Protein AF-A0A1I4G0H9-F1 (afdb_monomer)

Secondary structure (DSSP, 8-state):
-PPPPP------HHHHHHHHHHHHTTS-S-HHHHHHHHHHHHHHHHHHHHHHHHHHHHHHHHHHS--SPPPPHHHHHHHHHHHHHHHHHHHHH-

Radius of gyration: 26.47 Å; Cα contacts (8 Å, |Δi|>4): 13; chains: 1; bounding box: 49×30×65 Å

Nearest PDB structures (foldseek):
  5zkt-assembly1_A  TM=6.413E-01  e=3.344E+00  Oryza sativa Japonica Group
  7vp2-assembly1_B  TM=6.273E-01  e=7.837E+00  Arabidopsis thaliana

Mean predicted aligned error: 7.1 Å

InterPro domains:
  IPR002145 Ribbon-helix-helix protein, CopG [PF01402] (6-42)
  IPR010985 Ribbon-helix-helix [SSF47598] (4-47)
  IPR038296 Antitoxin ParD superfamily [G3DSA:6.10.10.120] (14-92)

Organism: NCBI:txid582667

Sequence (94 aa):
MPPAETISVTLPPETVRALRERVEAGEYASLGEVLEDAVQAWQSRRQEDAERLDAIRARIRRSLDDPSPPLSLDEVEAQMEILFAQALDDRRRA

Solvent-accessible surface area (backbone atoms only — not comparable to full-atom values): 5750 Å² total; per-residue (Å²): 129,81,84,86,80,92,82,90,80,91,70,59,69,70,56,54,49,59,51,48,54,41,32,75,72,63,78,33,95,38,70,66,55,53,50,51,52,52,51,50,54,51,51,53,52,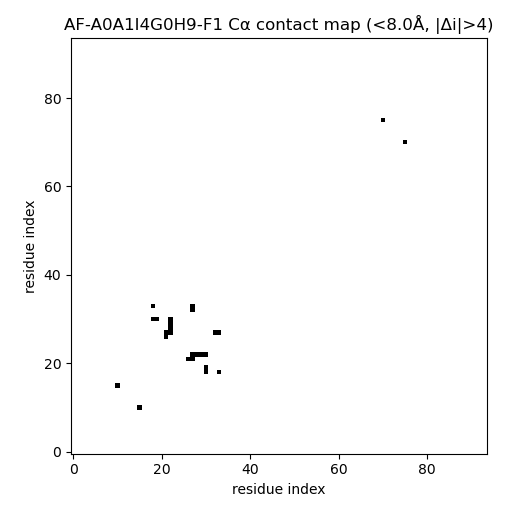52,51,54,53,50,53,52,51,49,54,51,51,50,54,51,48,55,61,71,71,47,85,69,78,89,76,54,70,68,59,49,51,56,52,49,54,54,53,52,54,50,55,54,51,54,61,74,74,107

Structure (mmCIF, N/CA/C/O backbone):
data_AF-A0A1I4G0H9-F1
#
_entry.id   AF-A0A1I4G0H9-F1
#
loop_
_atom_site.group_PDB
_atom_site.id
_atom_site.type_symbol
_atom_site.label_atom_id
_atom_site.label_alt_id
_atom_site.label_comp_id
_atom_site.label_asym_id
_atom_site.label_entity_id
_atom_site.label_seq_id
_atom_site.pdbx_PDB_ins_code
_atom_site.Cartn_x
_atom_site.Cartn_y
_atom_site.Cartn_z
_atom_site.occupancy
_atom_site.B_iso_or_equiv
_atom_site.auth_seq_id
_atom_site.auth_comp_id
_atom_site.auth_asym_id
_atom_site.auth_atom_id
_atom_site.pdbx_PDB_model_num
ATOM 1 N N . MET A 1 1 ? -1.256 -21.023 21.924 1.00 55.25 1 MET A N 1
ATOM 2 C CA . MET A 1 1 ? -1.314 -19.611 21.501 1.00 55.25 1 MET A CA 1
ATOM 3 C C . MET A 1 1 ? -0.197 -18.883 22.222 1.00 55.25 1 MET A C 1
ATOM 5 O O . MET A 1 1 ? -0.036 -19.156 23.410 1.00 55.25 1 MET A O 1
ATOM 9 N N . PRO A 1 2 ? 0.616 -18.060 21.540 1.00 61.53 2 PRO A N 1
ATOM 10 C CA . PRO A 1 2 ? 1.525 -17.167 22.249 1.00 61.53 2 PRO A CA 1
ATOM 11 C C . PRO A 1 2 ? 0.714 -16.262 23.198 1.00 61.53 2 PRO A C 1
ATOM 13 O O . PRO A 1 2 ? -0.482 -16.062 22.963 1.00 61.53 2 PRO A O 1
ATOM 16 N N . PRO A 1 3 ? 1.311 -15.775 24.296 1.00 73.94 3 PRO A N 1
ATOM 17 C CA . PRO A 1 3 ? 0.615 -14.889 25.221 1.00 73.94 3 PRO A CA 1
ATOM 18 C C . PRO A 1 3 ? 0.200 -13.598 24.505 1.00 73.94 3 PRO A C 1
ATOM 20 O O . PRO A 1 3 ? 0.992 -13.023 23.762 1.00 73.94 3 PRO A O 1
ATOM 23 N N . ALA A 1 4 ? -1.043 -13.163 24.724 1.00 79.50 4 ALA A N 1
ATOM 24 C CA . ALA A 1 4 ? -1.518 -11.872 24.242 1.00 79.50 4 ALA A CA 1
ATOM 25 C C . ALA A 1 4 ? -0.876 -10.747 25.068 1.00 79.50 4 ALA A C 1
ATOM 27 O O . ALA A 1 4 ? -0.833 -10.825 26.298 1.00 79.50 4 ALA A O 1
ATOM 28 N N . GLU A 1 5 ? -0.379 -9.715 24.391 1.00 87.38 5 GLU A N 1
ATOM 29 C CA . GLU A 1 5 ? 0.195 -8.527 25.019 1.00 87.38 5 GLU A CA 1
ATOM 30 C C . GLU A 1 5 ? -0.818 -7.379 24.973 1.00 87.38 5 GLU A C 1
ATOM 32 O O . GLU A 1 5 ? -1.364 -7.058 23.918 1.00 87.38 5 GLU A O 1
ATOM 37 N N . THR A 1 6 ? -1.080 -6.756 26.124 1.00 89.31 6 THR A N 1
ATOM 38 C CA . THR A 1 6 ? -2.007 -5.624 26.214 1.00 89.31 6 THR A CA 1
ATOM 39 C 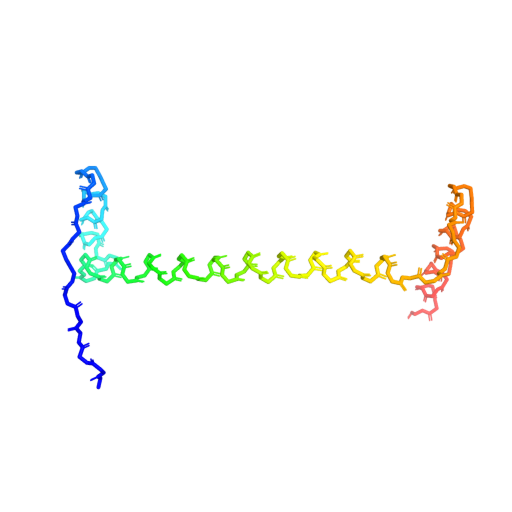C . THR A 1 6 ? -1.251 -4.317 26.047 1.00 89.31 6 THR A C 1
ATOM 41 O O . THR A 1 6 ? -0.409 -3.969 26.875 1.00 89.31 6 THR A O 1
ATOM 44 N N . ILE A 1 7 ? -1.624 -3.550 25.025 1.00 89.00 7 ILE A N 1
ATOM 45 C CA . ILE A 1 7 ? -1.127 -2.192 24.800 1.00 89.00 7 ILE A CA 1
ATOM 46 C C . ILE A 1 7 ? -2.210 -1.162 25.138 1.00 89.00 7 ILE A C 1
ATOM 48 O O . ILE A 1 7 ? -3.391 -1.368 24.864 1.00 89.00 7 ILE A O 1
ATOM 52 N N . SER A 1 8 ? -1.808 -0.037 25.731 1.00 92.31 8 SER A N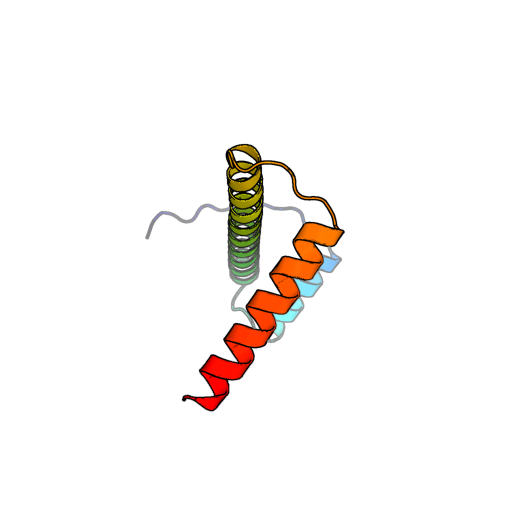 1
ATOM 53 C CA . SER A 1 8 ? -2.686 1.120 25.940 1.00 92.31 8 SER A CA 1
ATOM 54 C C . SER A 1 8 ? -2.345 2.191 24.912 1.00 92.31 8 SER A C 1
ATOM 56 O O . SER A 1 8 ? -1.197 2.631 24.835 1.00 92.31 8 SER A O 1
ATOM 58 N N . VAL A 1 9 ? -3.330 2.597 24.113 1.00 91.00 9 VAL A N 1
ATOM 59 C CA . VAL A 1 9 ? -3.168 3.598 23.055 1.00 91.00 9 VAL A CA 1
ATOM 60 C C . VAL A 1 9 ? -4.179 4.722 23.233 1.00 91.00 9 VAL A C 1
ATOM 62 O O . VAL A 1 9 ? -5.355 4.486 23.509 1.00 91.00 9 VAL A O 1
ATOM 65 N N . THR A 1 10 ? -3.722 5.958 23.050 1.00 95.81 10 THR A N 1
ATOM 66 C CA . THR A 1 10 ? -4.595 7.134 23.032 1.00 95.81 10 THR A CA 1
ATOM 67 C C . THR A 1 10 ? -4.935 7.460 21.588 1.00 95.81 10 THR A C 1
ATOM 69 O O . THR A 1 10 ? -4.045 7.742 20.788 1.00 95.81 10 THR A O 1
ATOM 72 N N . LEU A 1 11 ? -6.224 7.432 21.263 1.00 94.56 11 LEU A N 1
ATOM 73 C CA . LEU A 1 11 ? -6.744 7.760 19.940 1.00 94.56 11 LEU A CA 1
ATOM 74 C C . LEU A 1 11 ? -7.637 9.002 20.017 1.00 94.56 11 LEU A C 1
ATOM 76 O O . LEU A 1 11 ? -8.235 9.258 21.067 1.00 94.56 11 LEU A O 1
ATOM 80 N N . PRO A 1 12 ? -7.773 9.755 18.914 1.00 97.69 12 PRO A N 1
ATOM 81 C CA . PRO A 1 12 ? -8.732 10.846 18.848 1.00 97.69 12 PRO A CA 1
ATOM 82 C C . PRO A 1 12 ? -10.167 10.356 19.121 1.00 97.69 12 PRO A C 1
ATOM 84 O O . PRO A 1 12 ? -10.536 9.260 18.677 1.00 97.69 12 PRO A O 1
ATOM 87 N N . PRO A 1 13 ? -10.998 11.135 19.838 1.00 96.88 13 PRO A N 1
ATOM 88 C CA . PRO A 1 13 ? -12.336 10.708 20.251 1.00 96.88 13 PRO A CA 1
ATOM 89 C C . PRO A 1 13 ? -13.246 10.360 19.067 1.00 96.88 13 PRO A C 1
ATOM 91 O O . PRO A 1 13 ? -14.038 9.422 19.150 1.00 96.88 13 PRO A O 1
ATOM 94 N N . GLU A 1 14 ? -13.108 11.062 17.945 1.00 97.56 14 GLU A N 1
ATOM 95 C CA . GLU A 1 14 ? -13.822 10.784 16.701 1.00 97.56 14 GLU A CA 1
ATOM 96 C C . GLU A 1 14 ? -13.463 9.416 16.113 1.00 97.56 14 GLU A C 1
ATOM 98 O O . GLU A 1 14 ? -14.346 8.712 15.624 1.00 97.56 14 GLU A O 1
ATOM 103 N N . THR A 1 15 ? -12.196 9.005 16.228 1.00 96.19 15 THR A N 1
ATOM 104 C CA . THR A 1 15 ? -11.743 7.683 15.781 1.00 96.19 15 THR A CA 1
ATOM 105 C C . THR A 1 15 ? -12.358 6.613 16.671 1.00 96.19 15 THR A C 1
ATOM 107 O O . THR A 1 15 ? -12.970 5.678 16.169 1.00 96.19 15 THR A O 1
ATOM 110 N N . VAL A 1 16 ? -12.284 6.781 17.996 1.00 96.06 16 VAL A N 1
ATOM 111 C CA . VAL A 1 16 ? -12.885 5.835 18.952 1.00 96.06 16 VAL A CA 1
ATOM 112 C C . VAL A 1 16 ? -14.388 5.681 18.713 1.00 96.06 16 VAL A C 1
ATOM 114 O O . VAL A 1 16 ? -14.893 4.561 18.761 1.00 96.06 16 VAL A O 1
ATOM 117 N N . ARG A 1 17 ? -15.104 6.777 18.427 1.00 97.00 17 ARG A N 1
ATOM 118 C CA . ARG A 1 17 ? -16.535 6.729 18.102 1.00 97.00 17 ARG A CA 1
ATOM 119 C C . ARG A 1 17 ? -16.799 5.899 16.845 1.00 97.00 17 ARG A C 1
ATOM 121 O O . ARG A 1 17 ? -17.616 4.989 16.906 1.00 97.00 17 ARG A O 1
ATOM 128 N N . ALA A 1 18 ? -16.065 6.148 15.762 1.00 96.38 18 ALA A N 1
ATOM 129 C CA . ALA A 1 18 ? -16.212 5.388 14.520 1.00 96.38 18 ALA A CA 1
ATOM 130 C C . ALA A 1 18 ? -15.920 3.886 14.704 1.00 96.38 18 ALA A C 1
ATOM 132 O O . ALA A 1 18 ? -16.594 3.046 14.114 1.00 96.38 18 ALA A O 1
ATOM 133 N N . LEU A 1 19 ? -14.941 3.526 15.545 1.00 95.88 19 LEU A N 1
ATOM 134 C CA . LEU A 1 19 ? -14.664 2.121 15.863 1.00 95.88 19 LEU A CA 1
ATOM 135 C C . LEU A 1 19 ? -15.803 1.480 16.671 1.00 95.88 19 LEU A C 1
ATOM 137 O O . LEU A 1 19 ? -16.164 0.335 16.411 1.00 95.88 19 LEU A O 1
ATOM 141 N N . ARG A 1 20 ? -16.387 2.206 17.634 1.00 96.06 20 ARG A N 1
ATOM 142 C CA . ARG A 1 20 ? -17.531 1.712 18.421 1.00 96.06 20 ARG A CA 1
ATOM 143 C C . ARG A 1 20 ? -18.767 1.492 17.562 1.00 96.06 20 ARG A C 1
ATOM 145 O O . ARG A 1 20 ? -19.394 0.456 17.717 1.00 96.06 20 ARG A O 1
ATOM 152 N N . GLU A 1 21 ? -19.064 2.400 16.637 1.00 97.19 21 GLU A N 1
ATOM 153 C CA . GLU A 1 21 ? -20.194 2.262 15.706 1.00 97.19 21 GLU A CA 1
ATOM 154 C C . GLU A 1 21 ? -20.112 0.953 14.902 1.00 97.19 21 GLU A C 1
ATOM 156 O O . GLU A 1 21 ? -21.119 0.272 14.735 1.00 97.19 21 GLU A O 1
ATOM 161 N N . ARG A 1 22 ? -18.910 0.542 14.474 1.00 96.69 22 ARG A N 1
ATOM 162 C CA . ARG A 1 22 ? -18.695 -0.737 13.769 1.00 96.69 22 ARG A CA 1
ATOM 163 C C . ARG A 1 22 ? -18.933 -1.959 14.654 1.00 96.69 22 ARG A C 1
ATOM 165 O O . ARG A 1 22 ? -19.515 -2.944 14.209 1.00 96.69 22 ARG A O 1
ATOM 172 N N . VAL A 1 23 ? -18.501 -1.895 15.913 1.00 97.44 23 VAL A N 1
ATOM 173 C CA . VAL A 1 23 ? -18.763 -2.958 16.897 1.00 97.44 23 VAL A CA 1
ATOM 174 C C . VAL A 1 23 ? -20.260 -3.036 17.214 1.00 97.44 23 VAL A C 1
ATOM 176 O O . VAL A 1 23 ? -20.832 -4.120 17.237 1.00 97.44 23 VAL A O 1
ATOM 179 N N . GLU A 1 24 ? -20.921 -1.893 17.406 1.00 96.88 24 GLU A N 1
ATOM 180 C CA . GLU A 1 24 ? -22.367 -1.803 17.651 1.00 96.88 24 GLU A CA 1
ATOM 181 C C . GLU A 1 24 ? -23.194 -2.296 16.455 1.00 96.88 24 GLU A C 1
ATOM 183 O O . GLU A 1 24 ? -24.236 -2.922 16.646 1.00 96.88 24 GLU A O 1
ATOM 188 N N . ALA A 1 25 ? -22.710 -2.081 15.229 1.00 97.00 25 ALA A N 1
ATOM 189 C CA . ALA A 1 25 ? -23.286 -2.640 14.007 1.00 97.00 25 ALA A CA 1
ATOM 190 C C . ALA A 1 25 ? -23.086 -4.165 13.876 1.00 97.00 25 ALA A C 1
ATOM 192 O O . ALA A 1 25 ? -23.672 -4.784 12.989 1.00 97.00 25 ALA A O 1
ATOM 193 N N . GLY A 1 26 ? -22.282 -4.777 14.752 1.00 96.25 26 GLY A N 1
ATOM 194 C CA . GLY A 1 26 ? -21.980 -6.207 14.735 1.00 96.25 26 GLY A CA 1
ATOM 195 C C . GLY A 1 26 ? -20.967 -6.622 13.668 1.00 96.25 26 GLY A C 1
ATOM 196 O O . GLY A 1 26 ? -20.838 -7.813 13.401 1.00 96.25 26 GLY A O 1
ATOM 197 N N . GLU A 1 27 ? -20.246 -5.672 13.060 1.00 96.44 27 GLU A N 1
ATOM 198 C CA . GLU A 1 27 ? -19.177 -5.974 12.096 1.00 96.44 27 GLU A CA 1
ATOM 199 C C . GLU A 1 27 ? -17.963 -6.622 12.779 1.00 96.44 27 GLU A C 1
ATOM 201 O O . GLU A 1 27 ? -17.255 -7.406 12.155 1.00 96.44 27 GLU A O 1
ATOM 206 N N . TYR A 1 28 ? -17.744 -6.311 14.061 1.00 96.75 28 TYR A N 1
ATOM 207 C CA . TYR A 1 28 ? -16.648 -6.831 14.877 1.00 96.75 28 TYR A CA 1
ATOM 208 C C . TYR A 1 28 ? -17.140 -7.118 16.300 1.00 96.75 28 TYR A C 1
ATOM 210 O O . TYR A 1 28 ? -17.991 -6.402 16.829 1.00 96.75 28 TYR A O 1
ATOM 218 N N . ALA A 1 29 ? -16.576 -8.129 16.958 1.00 94.75 29 ALA A N 1
ATOM 219 C CA . ALA A 1 29 ? -16.923 -8.521 18.322 1.00 94.75 29 ALA A CA 1
ATOM 220 C C . ALA A 1 29 ? -16.309 -7.600 19.390 1.00 94.75 29 ALA A C 1
ATOM 222 O O . ALA A 1 29 ? -16.793 -7.550 20.522 1.00 94.75 29 ALA A O 1
ATOM 223 N N . SER A 1 30 ? -15.229 -6.878 19.069 1.00 94.69 30 SER A N 1
ATOM 224 C CA . SER A 1 30 ? -14.590 -5.939 19.997 1.00 94.69 30 SER A CA 1
ATOM 225 C C . SER A 1 30 ? -13.765 -4.865 19.290 1.00 94.69 30 SER A C 1
ATOM 227 O O . SER A 1 30 ? -13.360 -5.028 18.144 1.00 94.69 30 SER A O 1
ATOM 229 N N . LEU A 1 31 ? -13.429 -3.788 20.011 1.00 94.25 31 LEU A N 1
ATOM 230 C CA . LEU A 1 31 ? -12.486 -2.774 19.519 1.00 94.25 31 LEU A CA 1
ATOM 231 C C . LEU A 1 31 ? -11.092 -3.355 19.234 1.00 94.25 31 LEU A C 1
ATOM 233 O O . LEU A 1 31 ? -10.422 -2.881 18.322 1.00 94.25 31 LEU A O 1
ATOM 237 N N . GLY A 1 32 ? -10.659 -4.360 20.006 1.00 93.00 32 GLY A N 1
ATOM 238 C CA . GLY A 1 32 ? -9.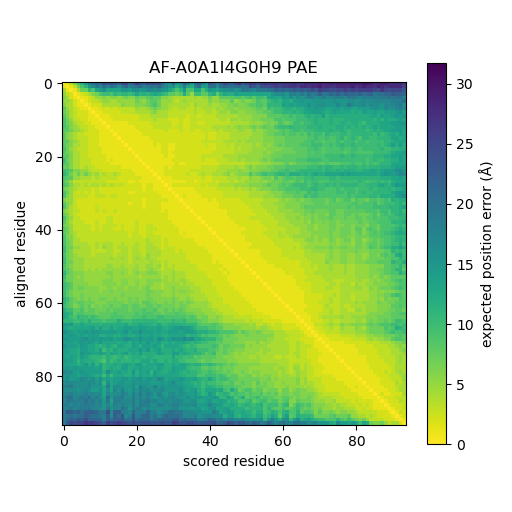373 -5.029 19.799 1.00 93.00 32 GLY A CA 1
ATOM 239 C C . GLY A 1 32 ? -9.313 -5.730 18.445 1.00 93.00 32 GLY A C 1
ATOM 240 O O . GLY A 1 32 ? -8.349 -5.549 17.715 1.00 93.00 32 GLY A O 1
ATOM 241 N N . GLU A 1 33 ? -10.391 -6.414 18.062 1.00 94.38 33 GLU A N 1
ATOM 242 C CA . GLU A 1 33 ? -10.502 -7.079 16.760 1.00 94.38 33 GLU A CA 1
ATOM 243 C C . GLU A 1 33 ? -10.452 -6.081 15.594 1.00 94.38 33 GLU A C 1
ATOM 245 O O . GLU A 1 33 ? -9.740 -6.309 14.619 1.00 94.38 33 GLU A O 1
ATOM 250 N N . VAL A 1 34 ? -11.126 -4.927 15.717 1.00 95.75 34 VAL A N 1
ATOM 251 C CA . VAL A 1 34 ? -11.043 -3.866 14.696 1.00 95.75 34 VAL A CA 1
ATOM 252 C C . VAL A 1 34 ? -9.606 -3.353 14.554 1.00 95.75 34 VAL A C 1
ATOM 254 O O . VAL A 1 34 ? -9.148 -3.065 13.449 1.00 95.75 34 VAL A O 1
ATOM 257 N N . LEU A 1 35 ? -8.885 -3.208 15.671 1.00 93.75 35 LEU A N 1
ATOM 258 C CA . LEU A 1 35 ? -7.494 -2.755 15.664 1.00 93.75 35 LEU A CA 1
ATOM 259 C C . LEU A 1 35 ? -6.551 -3.812 15.080 1.00 93.75 35 LEU A C 1
ATOM 261 O O . LEU A 1 35 ? -5.654 -3.449 14.321 1.00 93.75 35 LEU A O 1
ATOM 265 N N . GLU A 1 36 ? -6.755 -5.091 15.388 1.00 92.81 36 GLU A N 1
ATOM 266 C CA . GLU A 1 36 ? -5.996 -6.201 14.800 1.00 92.81 36 GLU A CA 1
ATOM 267 C C . GLU A 1 36 ? -6.178 -6.254 13.279 1.00 92.81 36 GLU A C 1
ATOM 269 O O . GLU A 1 36 ? -5.188 -6.282 12.545 1.00 92.81 36 GLU A O 1
ATOM 274 N N . ASP A 1 37 ? -7.419 -6.164 12.797 1.00 95.69 37 ASP A N 1
ATOM 275 C CA . ASP A 1 37 ? -7.736 -6.111 11.366 1.00 95.69 37 ASP A CA 1
ATOM 276 C C . ASP A 1 37 ? -7.110 -4.877 10.691 1.00 95.69 37 ASP A C 1
ATOM 278 O O . ASP A 1 37 ? -6.448 -4.974 9.653 1.00 95.69 37 ASP A O 1
ATOM 282 N N . ALA A 1 38 ? -7.209 -3.703 11.324 1.00 94.75 38 ALA A N 1
ATOM 283 C CA . ALA A 1 38 ? -6.589 -2.480 10.819 1.00 94.75 38 ALA A CA 1
ATOM 284 C C . ALA A 1 38 ? -5.057 -2.592 10.720 1.00 94.75 38 ALA A C 1
ATOM 286 O O . ALA A 1 38 ? -4.463 -2.124 9.740 1.00 94.75 38 ALA A O 1
ATOM 287 N N . VAL A 1 39 ? -4.414 -3.217 11.711 1.00 94.88 39 VAL A N 1
ATOM 288 C CA . VAL A 1 39 ? -2.969 -3.479 11.726 1.00 94.88 39 VAL A CA 1
ATOM 289 C C . VAL A 1 39 ? -2.589 -4.470 10.632 1.00 94.88 39 VAL A C 1
ATOM 291 O O . VAL A 1 39 ? -1.617 -4.221 9.917 1.00 94.88 39 VAL A O 1
ATOM 294 N N . GLN A 1 40 ? -3.356 -5.544 10.451 1.00 95.94 40 GLN A N 1
ATOM 295 C CA . GLN A 1 40 ? -3.125 -6.522 9.390 1.00 95.94 40 GLN A CA 1
ATOM 296 C C . GLN A 1 40 ? -3.214 -5.860 8.012 1.00 95.94 40 GLN A C 1
ATOM 298 O O . GLN A 1 40 ? -2.285 -5.960 7.212 1.00 95.94 40 GLN A O 1
ATOM 303 N N . ALA A 1 41 ? -4.272 -5.087 7.763 1.00 96.94 41 ALA A N 1
ATOM 304 C CA . ALA A 1 41 ? -4.445 -4.358 6.512 1.00 96.94 41 ALA A CA 1
ATOM 305 C C . ALA A 1 41 ? -3.320 -3.335 6.270 1.00 96.94 41 ALA A C 1
ATOM 307 O O . ALA A 1 41 ? -2.890 -3.127 5.134 1.00 96.94 41 ALA A O 1
ATOM 308 N N . TRP A 1 42 ? -2.824 -2.677 7.322 1.00 97.12 42 TRP A N 1
ATOM 309 C CA . TRP A 1 42 ? -1.675 -1.775 7.221 1.00 97.12 42 TRP A CA 1
ATOM 310 C C . TRP A 1 42 ? -0.382 -2.515 6.862 1.00 97.12 42 TRP A C 1
ATOM 312 O O . TRP A 1 42 ? 0.354 -2.043 5.993 1.00 97.12 42 TRP A O 1
ATOM 322 N N . GLN A 1 43 ? -0.121 -3.671 7.478 1.00 96.62 43 GLN A N 1
ATOM 323 C CA . GLN A 1 43 ? 1.049 -4.493 7.163 1.00 96.62 43 GLN A CA 1
ATOM 324 C C . GLN A 1 43 ? 1.006 -5.005 5.722 1.00 96.62 43 GLN A C 1
ATOM 326 O O . GLN A 1 43 ? 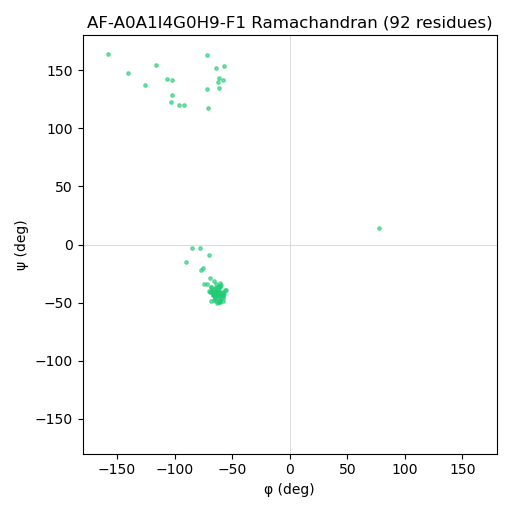2.002 -4.870 5.013 1.00 96.62 43 GLN A O 1
ATOM 331 N N . SER A 1 44 ? -0.145 -5.506 5.259 1.00 97.06 44 SER A N 1
ATOM 332 C CA . SER A 1 44 ? -0.323 -5.958 3.874 1.00 97.06 44 SER A CA 1
ATOM 333 C C . SER A 1 44 ? -0.028 -4.846 2.869 1.00 97.06 44 SER A C 1
ATOM 335 O O . SER A 1 44 ? 0.801 -5.034 1.984 1.00 97.06 44 SER A O 1
ATOM 337 N N . ARG A 1 45 ? -0.598 -3.646 3.063 1.00 97.75 45 ARG A N 1
ATOM 338 C CA . ARG A 1 45 ? -0.302 -2.487 2.200 1.00 97.75 45 ARG A CA 1
ATOM 339 C C . ARG A 1 45 ? 1.184 -2.136 2.186 1.00 97.75 45 ARG A C 1
ATOM 341 O O . ARG A 1 45 ? 1.749 -1.854 1.137 1.00 97.75 45 ARG A O 1
ATOM 348 N N . ARG A 1 46 ? 1.839 -2.169 3.350 1.00 97.06 46 ARG A N 1
ATOM 349 C CA . ARG A 1 46 ? 3.271 -1.863 3.452 1.00 97.06 46 ARG A CA 1
ATOM 350 C C . ARG A 1 46 ? 4.131 -2.890 2.712 1.00 97.06 46 ARG A C 1
ATOM 352 O O . ARG A 1 46 ? 5.140 -2.509 2.124 1.00 97.06 46 ARG A O 1
ATOM 359 N N . GLN A 1 47 ? 3.744 -4.162 2.755 1.00 97.56 47 GLN A N 1
ATOM 360 C CA . GLN A 1 47 ? 4.416 -5.228 2.022 1.00 97.56 47 GLN A CA 1
ATOM 361 C C . GLN A 1 47 ? 4.265 -5.032 0.508 1.00 97.56 47 GLN A C 1
ATOM 363 O O . GLN A 1 47 ? 5.266 -5.039 -0.204 1.00 97.56 47 GLN A O 1
ATOM 368 N N . GLU A 1 48 ? 3.050 -4.760 0.030 1.00 97.38 48 GLU A N 1
ATOM 369 C CA . GLU A 1 48 ? 2.779 -4.469 -1.386 1.00 97.38 48 GLU A CA 1
ATOM 370 C C . GLU A 1 48 ? 3.581 -3.258 -1.889 1.00 97.38 48 GLU A C 1
ATOM 372 O O . GLU A 1 48 ? 4.191 -3.300 -2.961 1.00 97.38 48 GLU A O 1
ATOM 377 N N . ASP A 1 49 ? 3.640 -2.183 -1.099 1.00 97.50 49 ASP A N 1
ATOM 378 C CA . ASP A 1 49 ? 4.423 -0.990 -1.426 1.00 97.50 49 ASP A CA 1
ATOM 379 C C . ASP A 1 49 ? 5.926 -1.292 -1.504 1.00 97.50 49 ASP A C 1
ATOM 381 O O . ASP A 1 49 ? 6.618 -0.794 -2.400 1.00 97.50 49 ASP A O 1
ATOM 385 N N . ALA A 1 50 ? 6.442 -2.115 -0.584 1.00 97.62 50 ALA A N 1
ATOM 386 C CA . ALA A 1 50 ? 7.839 -2.533 -0.582 1.00 97.62 50 ALA A CA 1
ATOM 387 C C . ALA A 1 50 ? 8.172 -3.376 -1.821 1.00 97.62 50 ALA A C 1
ATOM 389 O O . ALA A 1 50 ? 9.146 -3.085 -2.517 1.00 97.62 50 ALA A O 1
ATOM 390 N N . GLU A 1 51 ? 7.326 -4.351 -2.155 1.00 98.12 51 GLU A N 1
ATOM 391 C CA . GLU A 1 51 ? 7.478 -5.189 -3.348 1.00 98.12 51 GLU A CA 1
ATOM 392 C C . GLU A 1 51 ? 7.426 -4.361 -4.633 1.00 98.12 51 GLU A C 1
ATOM 394 O O . GLU A 1 51 ? 8.260 -4.526 -5.529 1.00 98.12 51 GLU A O 1
ATOM 399 N N . ARG A 1 52 ? 6.493 -3.408 -4.716 1.00 98.00 52 ARG A N 1
ATOM 400 C CA . ARG A 1 52 ? 6.390 -2.490 -5.853 1.00 98.00 52 ARG A CA 1
ATOM 401 C C . ARG A 1 52 ? 7.644 -1.634 -5.996 1.00 98.00 52 ARG A C 1
ATOM 403 O O . ARG A 1 52 ? 8.135 -1.443 -7.112 1.00 98.00 52 ARG A O 1
ATOM 410 N N . LEU A 1 53 ? 8.169 -1.114 -4.890 1.00 98.25 53 LEU A N 1
ATOM 411 C CA . LEU A 1 53 ? 9.390 -0.316 -4.894 1.00 98.25 53 LEU A CA 1
ATOM 412 C C . LEU A 1 53 ? 10.600 -1.146 -5.335 1.00 98.25 53 LEU A C 1
ATOM 414 O O . LEU A 1 53 ? 11.410 -0.672 -6.136 1.00 98.25 53 LEU A O 1
ATOM 418 N N . ASP A 1 54 ? 10.707 -2.385 -4.867 1.00 98.44 54 ASP A N 1
ATOM 419 C CA . ASP A 1 54 ? 11.791 -3.285 -5.249 1.00 98.44 54 ASP A CA 1
ATOM 420 C C . ASP A 1 54 ? 11.696 -3.704 -6.720 1.00 98.44 54 ASP A C 1
ATOM 422 O O . ASP A 1 54 ? 12.717 -3.717 -7.412 1.00 98.44 54 ASP A O 1
ATOM 426 N N . ALA A 1 55 ? 10.491 -3.908 -7.258 1.00 98.19 55 ALA A N 1
ATOM 427 C CA . ALA A 1 55 ? 10.284 -4.134 -8.689 1.00 98.19 55 ALA A CA 1
ATOM 428 C C . ALA A 1 55 ? 10.750 -2.937 -9.541 1.00 98.19 55 ALA A C 1
ATOM 430 O O . ALA A 1 55 ? 11.411 -3.115 -10.570 1.00 98.19 55 ALA A O 1
ATOM 431 N N . ILE A 1 56 ? 10.462 -1.705 -9.103 1.00 98.38 56 ILE A N 1
ATOM 432 C CA . ILE A 1 56 ? 10.937 -0.483 -9.770 1.00 98.38 56 ILE A CA 1
ATOM 433 C C . ILE A 1 56 ? 12.467 -0.404 -9.712 1.00 98.38 56 ILE A C 1
ATOM 435 O O . ILE A 1 56 ? 13.111 -0.197 -10.743 1.00 98.38 56 ILE A O 1
ATOM 439 N N . ARG A 1 57 ? 13.067 -0.616 -8.534 1.00 98.25 57 ARG A N 1
ATOM 440 C CA . ARG A 1 57 ? 14.529 -0.607 -8.353 1.00 98.25 57 ARG A CA 1
ATOM 441 C C . ARG A 1 57 ? 15.218 -1.659 -9.213 1.00 98.25 57 ARG A C 1
ATOM 443 O O . ARG A 1 57 ? 16.236 -1.355 -9.830 1.00 98.25 57 ARG A O 1
ATOM 450 N N . ALA A 1 58 ? 14.661 -2.865 -9.290 1.00 98.25 58 ALA A N 1
ATOM 451 C CA . ALA A 1 58 ? 15.179 -3.935 -10.131 1.00 98.25 58 ALA A CA 1
ATOM 452 C C . ALA A 1 58 ? 15.130 -3.555 -11.618 1.00 98.25 58 ALA A C 1
ATOM 454 O O . ALA A 1 58 ? 16.106 -3.764 -12.336 1.00 98.25 58 ALA A O 1
ATOM 455 N N . ARG A 1 59 ? 14.034 -2.935 -12.079 1.00 98.06 59 ARG A N 1
ATOM 456 C CA . ARG A 1 59 ? 13.908 -2.456 -13.465 1.00 98.06 59 ARG A CA 1
ATOM 457 C C . ARG A 1 59 ? 14.913 -1.352 -13.792 1.00 98.06 59 ARG A C 1
ATOM 459 O O . ARG A 1 59 ? 15.496 -1.384 -14.872 1.00 98.06 59 ARG A O 1
ATOM 466 N N . ILE A 1 60 ? 15.127 -0.413 -12.871 1.00 98.12 60 ILE A N 1
ATOM 467 C CA . ILE A 1 60 ? 16.140 0.641 -13.021 1.00 98.12 60 ILE A CA 1
ATOM 468 C C . ILE A 1 60 ? 17.534 0.022 -13.086 1.00 98.12 60 ILE A C 1
ATOM 470 O O . ILE A 1 60 ? 18.272 0.306 -14.020 1.00 98.12 60 ILE A O 1
ATOM 474 N N . ARG A 1 61 ? 17.881 -0.864 -12.145 1.00 98.06 61 ARG A N 1
ATOM 475 C CA . ARG A 1 61 ? 19.190 -1.527 -12.125 1.00 98.06 61 ARG A CA 1
ATOM 476 C C . ARG A 1 61 ? 19.447 -2.304 -13.410 1.00 98.06 61 ARG A C 1
ATOM 478 O O . ARG A 1 61 ? 20.480 -2.103 -14.023 1.00 98.06 61 ARG A O 1
ATOM 485 N N . ARG A 1 62 ? 18.468 -3.083 -13.881 1.00 97.31 62 ARG A N 1
ATOM 486 C CA . ARG A 1 62 ? 18.564 -3.783 -15.168 1.00 97.31 62 ARG A CA 1
ATOM 487 C C . ARG A 1 62 ? 18.857 -2.831 -16.329 1.00 97.31 62 ARG A C 1
ATOM 489 O O . ARG A 1 62 ? 19.610 -3.200 -17.210 1.00 97.31 62 ARG A O 1
ATOM 496 N N . SER A 1 63 ? 18.254 -1.641 -16.338 1.00 94.62 63 SER A N 1
ATOM 497 C CA . SER A 1 63 ? 18.504 -0.637 -17.377 1.00 94.62 63 SER A CA 1
ATOM 498 C C . SER A 1 63 ? 19.879 0.018 -17.259 1.00 94.62 63 SER A C 1
ATOM 500 O O . SER A 1 63 ? 20.438 0.396 -18.278 1.00 94.62 63 SER A O 1
ATOM 502 N N . LEU A 1 64 ? 20.3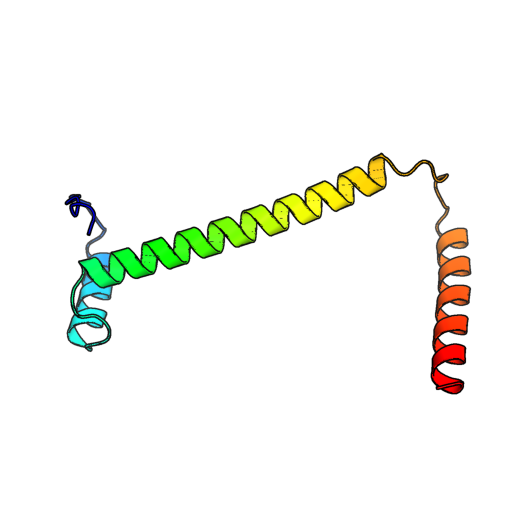93 0.207 -16.041 1.00 96.25 64 LEU A N 1
ATOM 503 C CA . LEU A 1 64 ? 21.725 0.775 -15.807 1.00 96.25 64 LEU A CA 1
ATOM 504 C C . LEU A 1 64 ? 22.837 -0.229 -16.123 1.00 96.25 64 LEU A C 1
ATOM 506 O O . LEU A 1 64 ? 23.897 0.168 -16.594 1.00 96.25 64 LEU A O 1
ATOM 510 N N . ASP A 1 65 ? 22.579 -1.509 -15.864 1.00 96.94 65 ASP A N 1
ATOM 511 C CA . ASP A 1 65 ? 23.505 -2.611 -16.121 1.00 96.94 65 ASP A CA 1
ATOM 512 C C . ASP A 1 65 ? 23.419 -3.118 -17.577 1.00 96.94 65 ASP A C 1
ATOM 514 O O . ASP A 1 65 ? 24.164 -4.024 -17.953 1.00 96.94 65 ASP A O 1
ATOM 518 N N . ASP A 1 66 ? 22.511 -2.571 -18.396 1.00 95.62 66 ASP A N 1
ATOM 519 C CA . ASP A 1 66 ? 22.363 -2.933 -19.807 1.00 95.62 66 ASP A CA 1
ATOM 520 C C . ASP A 1 66 ? 23.557 -2.389 -20.617 1.00 95.62 66 ASP A C 1
ATOM 522 O O . ASP A 1 66 ? 23.744 -1.171 -20.684 1.00 95.62 66 ASP A O 1
ATOM 526 N N . PRO A 1 67 ? 24.380 -3.255 -21.240 1.00 95.12 67 PRO A N 1
ATOM 527 C CA . PRO A 1 67 ? 25.541 -2.826 -22.016 1.00 95.12 67 PRO A CA 1
ATOM 528 C C . PRO A 1 67 ? 25.176 -2.296 -23.412 1.00 95.12 67 PRO A C 1
ATOM 530 O O . PRO A 1 67 ? 26.074 -1.911 -24.166 1.00 95.12 67 PRO A O 1
ATOM 533 N N . SER A 1 68 ? 23.898 -2.338 -23.797 1.00 92.81 68 SER A N 1
ATOM 534 C CA . SER A 1 68 ? 23.441 -1.922 -25.121 1.00 92.81 68 SER A CA 1
ATOM 535 C C . SER A 1 68 ? 23.739 -0.440 -25.377 1.00 92.81 68 SER A C 1
ATOM 537 O O . SER A 1 68 ? 23.634 0.386 -24.466 1.00 92.81 68 SER A O 1
ATOM 539 N N . PRO A 1 69 ? 24.107 -0.069 -26.616 1.00 92.19 69 PRO A N 1
ATOM 540 C CA . PRO A 1 69 ? 24.351 1.325 -26.948 1.00 92.19 69 PRO A CA 1
ATOM 541 C C . PRO A 1 69 ? 23.061 2.149 -26.819 1.00 92.19 69 PRO A C 1
ATOM 543 O O . PRO A 1 69 ? 21.963 1.617 -27.014 1.00 92.19 69 PRO A O 1
ATOM 546 N N . PRO A 1 70 ? 23.171 3.456 -26.523 1.00 90.25 70 PRO A N 1
ATOM 547 C CA . PRO A 1 70 ? 22.017 4.339 -26.543 1.00 90.25 70 PRO A CA 1
ATOM 548 C C . PRO A 1 70 ? 21.431 4.395 -27.956 1.00 90.25 70 PRO A C 1
ATOM 550 O O . PRO A 1 70 ? 22.170 4.468 -28.936 1.00 90.25 70 PRO A O 1
ATOM 553 N N . LEU A 1 71 ? 20.103 4.391 -28.032 1.00 92.69 71 LEU A N 1
ATOM 554 C CA . LEU A 1 71 ? 19.361 4.516 -29.282 1.00 92.69 71 LEU A CA 1
ATOM 555 C C . LEU A 1 71 ? 18.820 5.936 -29.430 1.00 92.69 71 LEU A C 1
ATOM 557 O O . LEU A 1 71 ? 18.364 6.552 -28.460 1.00 92.69 71 LEU A O 1
ATOM 561 N N . SER A 1 72 ? 18.849 6.445 -30.654 1.00 96.56 72 SER A N 1
ATOM 562 C CA . SER A 1 72 ? 18.101 7.633 -31.051 1.00 96.56 72 SER A CA 1
ATOM 563 C C . SER A 1 72 ? 16.601 7.338 -31.135 1.00 96.56 72 SER A C 1
ATOM 565 O O . SER A 1 72 ? 16.174 6.184 -31.196 1.00 96.56 72 SER A O 1
ATOM 567 N N . LEU A 1 73 ? 15.782 8.391 -31.140 1.00 95.62 73 LEU A N 1
ATOM 568 C CA . LEU A 1 73 ? 14.332 8.234 -31.252 1.00 95.62 73 LEU A CA 1
ATOM 569 C C . LEU A 1 73 ? 13.928 7.589 -32.588 1.00 95.62 73 LEU A C 1
ATOM 571 O O . LEU A 1 73 ? 13.078 6.705 -32.584 1.00 95.62 73 LEU A O 1
ATOM 575 N N . ASP A 1 74 ? 14.588 7.963 -33.687 1.00 97.31 74 ASP A N 1
ATOM 576 C CA . ASP A 1 74 ? 14.324 7.416 -35.024 1.00 97.31 74 ASP A CA 1
ATOM 577 C C . ASP A 1 74 ? 14.621 5.906 -35.085 1.00 97.31 74 ASP A C 1
ATOM 579 O O . ASP A 1 74 ? 13.858 5.132 -35.662 1.00 97.31 74 ASP A O 1
ATOM 583 N N . GLU A 1 75 ? 15.706 5.459 -34.438 1.00 96.25 75 GLU A N 1
ATOM 584 C CA . GLU A 1 75 ? 16.042 4.032 -34.328 1.00 96.25 75 GLU A CA 1
ATOM 585 C C . GLU A 1 75 ? 15.007 3.265 -33.495 1.00 96.25 75 GLU A C 1
ATOM 587 O O . GLU A 1 75 ? 14.655 2.133 -33.834 1.00 96.25 75 GLU A O 1
ATOM 592 N N . VAL A 1 76 ? 14.495 3.874 -32.419 1.00 95.19 76 VAL A N 1
ATOM 593 C CA . VAL A 1 76 ? 13.421 3.287 -31.605 1.00 95.19 76 VAL A CA 1
ATOM 594 C C . VAL A 1 76 ? 12.129 3.174 -32.410 1.00 95.19 76 VAL A C 1
ATOM 596 O O . VAL A 1 76 ? 11.502 2.116 -32.387 1.00 95.19 76 VAL A O 1
ATOM 599 N N . GLU A 1 77 ? 11.736 4.224 -33.130 1.00 96.69 77 GLU A N 1
ATOM 600 C CA . GLU A 1 77 ? 10.513 4.243 -33.938 1.00 96.69 77 GLU A CA 1
ATOM 601 C C . GLU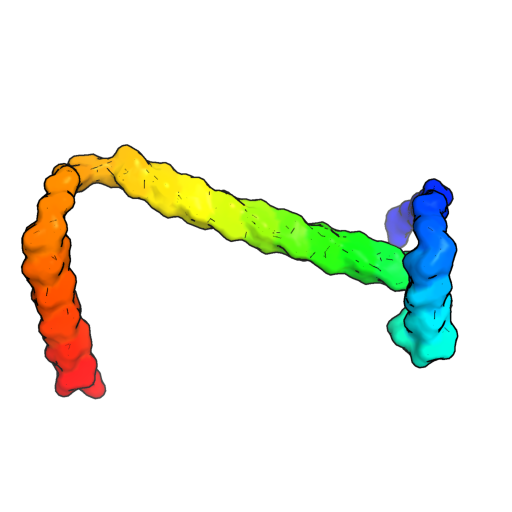 A 1 77 ? 10.557 3.176 -35.035 1.00 96.69 77 GLU A C 1
ATOM 603 O O . GLU A 1 77 ? 9.663 2.329 -35.101 1.00 96.69 77 GLU A O 1
ATOM 608 N N . ALA A 1 78 ? 11.649 3.122 -35.803 1.00 96.25 78 ALA A N 1
ATOM 609 C CA . ALA A 1 78 ? 11.847 2.105 -36.832 1.00 96.25 78 ALA A CA 1
ATOM 610 C C . ALA A 1 78 ? 11.768 0.680 -36.255 1.00 96.25 78 ALA A C 1
ATOM 612 O O . ALA A 1 78 ? 11.122 -0.202 -36.826 1.00 96.25 78 ALA A O 1
ATOM 613 N N . GLN A 1 79 ? 12.379 0.444 -35.090 1.00 93.38 79 GLN A N 1
ATOM 614 C CA . GLN A 1 79 ? 12.329 -0.865 -34.442 1.00 93.38 79 GLN A CA 1
ATOM 615 C C . GLN A 1 79 ? 10.926 -1.211 -33.921 1.00 93.38 79 GLN A C 1
ATOM 617 O O . GLN A 1 79 ? 10.507 -2.370 -33.990 1.00 93.38 79 GLN A O 1
ATOM 622 N N . MET A 1 80 ? 10.175 -0.229 -33.417 1.00 95.62 80 MET A N 1
ATOM 623 C CA . MET A 1 80 ? 8.792 -0.427 -32.979 1.00 95.62 80 MET A CA 1
ATOM 624 C C . MET A 1 80 ? 7.869 -0.796 -34.143 1.00 95.62 80 MET A C 1
ATOM 626 O O . MET A 1 80 ? 7.051 -1.704 -33.991 1.00 95.62 80 MET A O 1
ATOM 630 N N . GLU A 1 81 ? 8.018 -0.163 -35.309 1.00 95.75 81 GLU A N 1
ATOM 631 C CA . GLU A 1 81 ? 7.252 -0.513 -36.513 1.00 95.75 81 GLU A CA 1
ATOM 632 C C . GLU A 1 81 ? 7.474 -1.972 -36.928 1.00 95.75 81 GLU A C 1
ATOM 634 O O . GLU A 1 81 ? 6.511 -2.694 -37.209 1.00 95.75 81 GLU A O 1
ATOM 639 N N . ILE A 1 82 ? 8.728 -2.437 -36.890 1.00 95.56 82 ILE A N 1
ATOM 640 C CA . ILE A 1 82 ? 9.083 -3.831 -37.189 1.00 95.56 82 ILE A CA 1
ATOM 641 C C . ILE A 1 82 ? 8.399 -4.784 -36.202 1.00 95.56 82 ILE A C 1
ATOM 643 O O . ILE A 1 82 ? 7.763 -5.754 -36.623 1.00 95.56 82 ILE A O 1
ATOM 647 N N . LEU A 1 83 ? 8.489 -4.503 -34.897 1.00 94.19 83 LEU A N 1
ATOM 648 C CA . LEU A 1 83 ? 7.873 -5.333 -33.858 1.00 94.19 83 LEU A CA 1
ATOM 649 C C . LEU A 1 83 ? 6.345 -5.400 -34.003 1.00 94.19 83 LEU A C 1
ATOM 651 O O . LEU A 1 83 ? 5.754 -6.470 -33.845 1.00 94.19 83 LEU A O 1
ATOM 655 N N . PHE A 1 84 ? 5.689 -4.284 -34.332 1.00 94.12 84 PHE A N 1
ATOM 656 C CA . PHE A 1 84 ? 4.240 -4.264 -34.534 1.00 94.12 84 PHE A CA 1
ATOM 657 C C . PHE A 1 84 ? 3.809 -5.027 -35.784 1.00 94.12 84 PHE A C 1
ATOM 659 O O . PHE A 1 84 ? 2.824 -5.767 -35.729 1.00 94.12 84 PHE A O 1
ATOM 666 N N . ALA A 1 85 ? 4.542 -4.897 -36.891 1.00 94.56 85 ALA A N 1
ATOM 667 C CA . ALA A 1 85 ? 4.268 -5.664 -38.102 1.00 94.56 85 ALA A CA 1
ATOM 668 C C . ALA A 1 85 ? 4.369 -7.177 -37.838 1.00 94.56 85 ALA A C 1
ATOM 670 O O . ALA A 1 85 ? 3.465 -7.927 -38.209 1.00 94.56 85 ALA A O 1
ATOM 671 N N . GLN A 1 86 ? 5.405 -7.609 -37.109 1.00 93.44 86 GLN A N 1
ATOM 672 C CA . GLN A 1 86 ? 5.587 -9.007 -36.704 1.00 93.44 86 GLN A CA 1
ATOM 673 C C . GLN A 1 86 ? 4.428 -9.513 -35.838 1.00 93.44 86 GLN A C 1
ATOM 675 O O . GLN A 1 86 ? 3.850 -10.558 -36.131 1.00 93.44 86 GLN A O 1
ATOM 680 N N . ALA A 1 87 ? 4.019 -8.744 -34.825 1.00 92.31 87 ALA A N 1
ATOM 681 C CA . ALA A 1 87 ? 2.911 -9.126 -33.951 1.00 92.31 87 ALA A CA 1
ATOM 682 C C . ALA A 1 87 ? 1.574 -9.278 -34.707 1.00 92.31 87 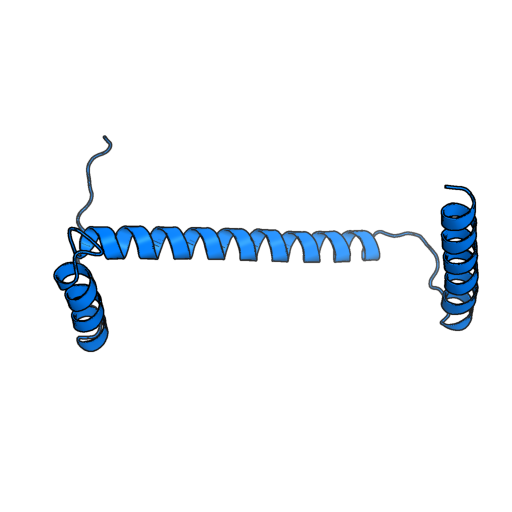ALA A C 1
ATOM 684 O O . ALA A 1 87 ? 0.761 -10.149 -34.381 1.00 92.31 87 ALA A O 1
ATOM 685 N N . LEU A 1 88 ? 1.329 -8.443 -35.725 1.00 91.88 88 LEU A N 1
ATOM 686 C CA . LEU A 1 88 ? 0.144 -8.554 -36.581 1.00 91.88 88 LEU A CA 1
ATOM 687 C C . LEU A 1 88 ? 0.191 -9.800 -37.466 1.00 91.88 88 LEU A C 1
ATOM 689 O O . LEU A 1 88 ? -0.835 -10.460 -37.637 1.00 91.88 88 LEU A O 1
ATOM 693 N N . ASP A 1 89 ? 1.354 -10.120 -38.022 1.00 91.56 89 ASP A N 1
ATOM 694 C CA . ASP A 1 89 ? 1.533 -11.304 -38.856 1.00 91.56 89 ASP A CA 1
ATOM 695 C C . ASP A 1 89 ? 1.379 -12.595 -38.045 1.00 91.56 89 ASP A C 1
ATOM 697 O O . ASP A 1 89 ? 0.686 -13.510 -38.494 1.00 91.56 89 ASP A O 1
ATOM 701 N N . ASP A 1 90 ? 1.923 -12.648 -36.829 1.00 90.81 90 ASP A N 1
ATOM 702 C CA . ASP A 1 90 ? 1.765 -13.787 -35.919 1.00 90.81 90 ASP A CA 1
ATOM 703 C C . ASP A 1 90 ? 0.294 -14.016 -35.555 1.00 90.81 90 ASP A C 1
ATOM 705 O O . ASP A 1 90 ? -0.193 -15.146 -35.586 1.00 90.81 90 ASP A O 1
ATOM 709 N N . ARG A 1 91 ? -0.460 -12.938 -35.308 1.00 84.44 91 ARG A N 1
ATOM 710 C CA . ARG A 1 91 ? -1.904 -13.017 -35.047 1.00 84.44 91 ARG A CA 1
ATOM 711 C C . ARG A 1 91 ? -2.706 -13.499 -36.257 1.00 84.44 91 ARG A C 1
ATOM 713 O O . ARG A 1 91 ? -3.742 -14.120 -36.066 1.00 84.44 91 ARG A O 1
ATOM 720 N N . ARG A 1 92 ? -2.276 -13.202 -37.488 1.00 81.06 92 ARG A N 1
ATOM 721 C CA . ARG A 1 92 ? -2.941 -13.703 -38.709 1.00 81.06 92 ARG A CA 1
ATOM 722 C C . ARG A 1 92 ? -2.640 -15.178 -38.986 1.00 81.06 92 ARG A C 1
ATOM 724 O O . ARG A 1 92 ? -3.364 -15.791 -39.763 1.00 81.06 92 ARG A O 1
ATOM 731 N N . ARG A 1 93 ? -1.558 -15.717 -38.414 1.00 74.94 93 ARG A N 1
ATOM 732 C CA . ARG A 1 93 ? -1.140 -17.121 -38.563 1.00 74.94 93 ARG A CA 1
ATOM 733 C C . ARG A 1 93 ? -1.726 -18.052 -37.494 1.00 74.94 93 ARG A C 1
ATOM 735 O O . ARG A 1 93 ? -1.637 -19.264 -37.679 1.00 74.94 93 ARG A O 1
ATOM 742 N N . ALA A 1 94 ? -2.267 -17.500 -36.407 1.00 69.38 94 ALA A N 1
ATOM 743 C CA . ALA A 1 94 ? -2.945 -18.213 -35.321 1.00 69.38 94 ALA A CA 1
ATOM 744 C C . ALA A 1 94 ? -4.446 -18.381 -35.598 1.00 69.38 94 ALA A C 1
ATOM 746 O O . ALA A 1 94 ? -4.988 -19.436 -35.203 1.00 69.38 94 ALA A O 1
#

Foldseek 3Di:
DPDDDDDDDDDDPVVVVVLVVCCVVVVDVDSVRVVVVVVVVVVVVVVVVVVVVVVVVVVVVCVVPDPDDDDD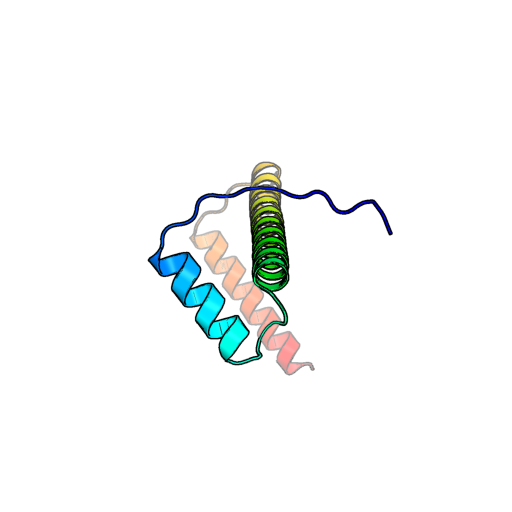PVRVVVVVVVVVVVVVVVVVVD

pLDDT: mean 93.53, std 7.33, range [55.25, 98.44]